Protein AF-A0A7U9NHX7-F1 (afdb_monomer_lite)

Foldseek 3Di:
DAEEEEEDQDDVVLVVVVVCCVVPPDDPVYDYHYDHDHLVVLLVDDCPDDGPYYDYDDSSVVSVVVD

Sequence (67 aa):
MLKVLLVVPYPKLEETAKRIYSKHFERRDIHMDIRVIQAEEIEKMLWNETYDLIIGRGHTATLLLKE

Structure (mmCIF, N/CA/C/O backbone):
data_AF-A0A7U9NHX7-F1
#
_entry.id   AF-A0A7U9NHX7-F1
#
loop_
_atom_site.group_PDB
_atom_site.id
_atom_site.type_symbol
_atom_site.label_atom_id
_atom_site.label_alt_id
_atom_site.label_comp_id
_atom_site.label_asym_id
_atom_site.label_entity_id
_atom_site.label_seq_id
_atom_site.pdbx_PDB_ins_code
_atom_site.Cartn_x
_atom_site.Cartn_y
_atom_site.Cartn_z
_atom_site.occupancy
_atom_site.B_iso_or_equiv
_atom_site.auth_seq_id
_atom_site.auth_comp_id
_atom_site.auth_asym_id
_atom_site.auth_atom_id
_atom_site.pdbx_PDB_model_num
ATOM 1 N N . MET A 1 1 ? -13.210 -8.762 8.151 1.00 85.00 1 MET A N 1
ATOM 2 C CA . MET A 1 1 ? -12.301 -7.609 8.294 1.00 85.00 1 MET A CA 1
ATOM 3 C C . MET A 1 1 ? -11.611 -7.461 6.958 1.00 85.00 1 MET A C 1
ATOM 5 O O . MET A 1 1 ? -10.914 -8.392 6.582 1.00 85.00 1 MET A O 1
ATOM 9 N N . LEU A 1 2 ? -11.900 -6.383 6.233 1.00 87.19 2 LEU A N 1
ATOM 10 C CA . LEU A 1 2 ? -11.381 -6.134 4.890 1.00 87.19 2 LEU A CA 1
ATOM 11 C C . LEU A 1 2 ? -9.877 -5.859 4.976 1.00 87.19 2 LEU A C 1
ATOM 13 O O . LEU A 1 2 ? -9.486 -4.870 5.595 1.00 87.19 2 LEU A O 1
ATOM 17 N N . LYS A 1 3 ? -9.047 -6.715 4.385 1.00 90.75 3 LYS A N 1
ATOM 18 C CA . LYS A 1 3 ? -7.595 -6.535 4.311 1.00 90.75 3 LYS A CA 1
ATOM 19 C C . LYS A 1 3 ? -7.231 -5.800 3.030 1.00 90.75 3 LYS A C 1
ATOM 21 O O . LYS A 1 3 ? -7.389 -6.336 1.936 1.00 90.75 3 LYS A O 1
ATOM 26 N N . VAL A 1 4 ? -6.719 -4.586 3.172 1.00 91.25 4 VAL A N 1
ATOM 27 C CA . VAL A 1 4 ? -6.328 -3.726 2.052 1.00 91.25 4 VAL A CA 1
ATOM 28 C C . VAL A 1 4 ? -4.823 -3.519 2.084 1.00 91.25 4 VAL A C 1
ATOM 30 O O . VAL A 1 4 ? -4.288 -3.176 3.135 1.00 91.25 4 VAL A O 1
ATOM 33 N N . LEU A 1 5 ? -4.148 -3.667 0.946 1.00 91.38 5 LEU A N 1
ATOM 34 C CA . LEU A 1 5 ? -2.762 -3.234 0.788 1.00 91.38 5 LEU A CA 1
ATOM 35 C C . LEU A 1 5 ? -2.695 -1.964 -0.057 1.00 91.38 5 LEU A C 1
ATOM 37 O O . LEU A 1 5 ? -3.081 -1.964 -1.222 1.00 91.38 5 LEU A O 1
ATOM 41 N N . LEU A 1 6 ? -2.132 -0.897 0.501 1.00 91.56 6 LEU A N 1
ATOM 42 C CA . LEU A 1 6 ? -1.739 0.293 -0.241 1.00 91.56 6 LEU A CA 1
ATOM 43 C C . LEU A 1 6 ? -0.243 0.236 -0.558 1.00 91.56 6 LEU A C 1
ATOM 45 O O . LEU A 1 6 ? 0.602 0.350 0.334 1.00 91.56 6 LEU A O 1
ATOM 49 N N . VAL A 1 7 ? 0.073 0.114 -1.845 1.00 90.62 7 VAL A N 1
ATOM 50 C CA . VAL A 1 7 ? 1.443 0.116 -2.354 1.00 90.62 7 VAL A CA 1
ATOM 51 C C . VAL A 1 7 ? 1.860 1.537 -2.709 1.00 90.62 7 VAL A C 1
ATOM 53 O O . VAL A 1 7 ? 1.236 2.202 -3.544 1.00 90.62 7 VAL A O 1
ATOM 56 N N . VAL A 1 8 ? 2.940 2.007 -2.089 1.00 88.06 8 VAL A N 1
ATOM 57 C CA . VAL A 1 8 ? 3.503 3.338 -2.335 1.00 88.06 8 VAL A CA 1
ATOM 58 C C . VAL A 1 8 ? 4.941 3.249 -2.861 1.00 88.06 8 VAL A C 1
ATOM 60 O O . VAL A 1 8 ? 5.697 2.388 -2.430 1.00 88.06 8 VAL A O 1
ATOM 63 N N . PRO A 1 9 ? 5.368 4.146 -3.767 1.00 83.12 9 PRO A N 1
ATOM 64 C CA . PRO A 1 9 ? 6.685 4.040 -4.398 1.00 83.12 9 PRO A CA 1
ATOM 65 C C . PRO A 1 9 ? 7.844 4.611 -3.562 1.00 83.12 9 PRO A C 1
ATOM 67 O O . PRO A 1 9 ? 8.996 4.444 -3.947 1.00 83.12 9 PRO A O 1
ATOM 70 N N . TYR A 1 10 ? 7.584 5.329 -2.458 1.00 85.88 10 TYR A N 1
ATOM 71 C CA . TYR A 1 10 ? 8.648 5.901 -1.619 1.00 85.88 10 TYR A CA 1
ATOM 72 C C . TYR A 1 10 ? 8.213 6.183 -0.164 1.00 85.88 10 TYR A C 1
ATOM 74 O O . TYR A 1 10 ? 7.036 6.480 0.079 1.00 85.88 10 TYR A O 1
ATOM 82 N N . PRO A 1 11 ? 9.160 6.202 0.802 1.00 88.62 11 PRO A N 1
ATOM 83 C CA . PRO A 1 11 ? 8.865 6.306 2.242 1.00 88.62 11 PRO A CA 1
ATOM 84 C C . PRO A 1 11 ? 8.076 7.551 2.663 1.00 88.62 11 PRO A C 1
ATOM 86 O O . PRO A 1 11 ? 7.188 7.487 3.507 1.00 88.62 11 PRO A O 1
ATOM 89 N N . LYS A 1 12 ? 8.326 8.707 2.038 1.00 91.62 12 LYS A N 1
ATOM 90 C CA . LYS A 1 12 ? 7.599 9.944 2.378 1.00 91.62 12 LYS A CA 1
ATOM 91 C C . LYS A 1 12 ? 6.087 9.835 2.120 1.00 91.62 12 LYS A C 1
ATOM 93 O O . LYS A 1 12 ? 5.284 10.465 2.816 1.00 91.62 12 LYS A O 1
ATOM 98 N N . LEU A 1 13 ? 5.685 9.057 1.109 1.00 88.88 13 LEU A N 1
ATOM 99 C CA . LEU A 1 13 ? 4.269 8.821 0.835 1.00 88.88 13 LEU A CA 1
ATOM 100 C C . LEU A 1 13 ? 3.667 7.834 1.834 1.00 88.88 13 LEU A C 1
ATOM 102 O O . LEU A 1 13 ? 2.532 8.042 2.247 1.00 88.88 13 LEU A O 1
ATOM 106 N N . GLU A 1 14 ? 4.428 6.825 2.261 1.00 93.06 14 GLU A N 1
ATOM 107 C CA . GLU A 1 14 ? 4.021 5.888 3.314 1.00 93.06 14 GLU A CA 1
ATOM 108 C C . GLU A 1 14 ? 3.672 6.630 4.604 1.00 93.06 14 GLU A C 1
ATOM 110 O O . GLU A 1 14 ? 2.582 6.449 5.141 1.00 93.06 14 GLU A O 1
ATOM 115 N N . GLU A 1 15 ? 4.554 7.519 5.065 1.00 94.00 15 GLU A N 1
ATOM 116 C CA . GLU A 1 15 ? 4.326 8.321 6.270 1.00 94.00 15 GLU A CA 1
ATOM 117 C C . GLU A 1 15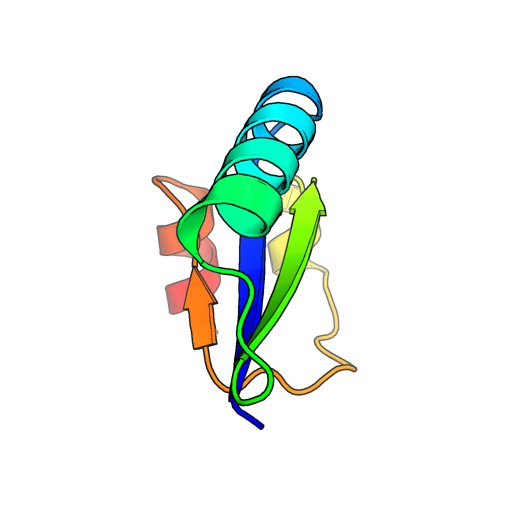 ? 3.045 9.163 6.150 1.00 94.00 15 GLU A C 1
ATOM 119 O O . GLU A 1 15 ? 2.200 9.195 7.049 1.00 94.00 15 GLU A O 1
ATOM 124 N N . THR A 1 16 ? 2.867 9.811 4.996 1.00 93.75 16 THR A N 1
ATOM 125 C CA . THR A 1 16 ? 1.684 10.631 4.715 1.00 93.75 16 THR A CA 1
ATOM 126 C C . THR A 1 16 ? 0.411 9.785 4.705 1.00 93.75 16 THR A C 1
ATOM 128 O O . THR A 1 16 ? -0.588 10.174 5.311 1.00 93.75 16 THR A O 1
ATOM 131 N N . ALA A 1 17 ? 0.445 8.624 4.052 1.00 92.12 17 ALA A N 1
ATOM 132 C CA . ALA A 1 17 ? -0.684 7.712 3.958 1.00 92.12 17 ALA A CA 1
ATOM 133 C C . ALA A 1 17 ? -1.051 7.126 5.328 1.00 92.12 17 ALA A C 1
ATOM 135 O O . ALA A 1 17 ? -2.225 7.156 5.694 1.00 92.12 17 ALA A O 1
ATOM 136 N N . LYS A 1 18 ? -0.063 6.700 6.128 1.00 93.56 18 LYS A N 1
ATOM 137 C CA . LYS A 1 18 ? -0.264 6.228 7.509 1.00 93.56 18 LYS A CA 1
ATOM 138 C C . LYS A 1 18 ? -0.934 7.293 8.373 1.00 93.56 18 LYS A C 1
ATOM 140 O O . LYS A 1 18 ? -1.905 6.991 9.061 1.00 93.56 18 LYS A O 1
ATOM 145 N N . ARG A 1 19 ? -0.480 8.549 8.285 1.00 94.62 19 ARG A N 1
ATOM 146 C CA . ARG A 1 19 ? -1.077 9.674 9.023 1.00 94.62 19 ARG A CA 1
ATOM 147 C C . ARG A 1 19 ? -2.521 9.959 8.608 1.00 94.62 19 ARG A C 1
ATOM 149 O O . ARG A 1 19 ? -3.348 10.283 9.454 1.00 94.62 19 ARG A O 1
ATOM 156 N N . ILE A 1 20 ? -2.828 9.891 7.313 1.00 92.00 20 ILE A N 1
ATOM 157 C CA . ILE A 1 20 ? -4.198 10.091 6.819 1.00 92.00 20 ILE A CA 1
ATOM 158 C C . ILE A 1 20 ? -5.093 8.937 7.270 1.00 92.00 20 ILE A C 1
ATOM 160 O O . ILE A 1 20 ? -6.205 9.182 7.735 1.00 92.00 20 ILE A O 1
ATOM 164 N N . TYR A 1 21 ? -4.603 7.702 7.165 1.00 90.88 21 TYR A N 1
ATOM 165 C CA . TYR A 1 21 ? -5.338 6.513 7.570 1.00 90.88 21 TYR A CA 1
ATOM 166 C C . TYR A 1 21 ? -5.709 6.564 9.054 1.00 90.88 21 TYR A C 1
ATOM 168 O O . TYR A 1 21 ? -6.897 6.538 9.368 1.00 90.88 21 TYR A O 1
ATOM 176 N N . SER A 1 22 ? -4.734 6.757 9.948 1.00 91.44 22 SER A N 1
ATOM 177 C CA . SER A 1 22 ? -4.992 6.820 11.394 1.00 91.44 22 SER A CA 1
ATOM 178 C C . SER A 1 22 ? -5.933 7.962 11.782 1.00 91.44 22 SER A C 1
ATOM 180 O O . SER A 1 22 ? -6.776 7.819 12.660 1.00 91.44 22 SER A O 1
ATOM 182 N N . LYS A 1 23 ? -5.839 9.109 11.100 1.00 93.00 23 LYS A N 1
ATOM 183 C CA . LYS A 1 23 ? -6.651 10.283 11.434 1.00 93.00 23 LYS A CA 1
ATOM 184 C C . LYS A 1 23 ? -8.087 10.220 10.906 1.00 93.00 23 LYS A C 1
ATOM 186 O O . LYS A 1 23 ? -8.973 10.817 11.515 1.00 93.00 23 LYS A O 1
ATOM 191 N N . HIS A 1 24 ? -8.319 9.582 9.760 1.00 89.50 24 HIS A N 1
ATOM 192 C CA . HIS A 1 24 ? -9.583 9.726 9.025 1.00 89.50 24 HIS A CA 1
ATOM 193 C C . HIS A 1 24 ? -10.288 8.409 8.687 1.00 89.50 24 HIS A C 1
ATOM 195 O O . HIS A 1 24 ? -11.501 8.419 8.471 1.00 89.50 24 HIS A O 1
ATOM 201 N N . PHE A 1 25 ? -9.562 7.294 8.616 1.00 83.44 25 PHE A N 1
ATOM 202 C CA . PHE A 1 25 ? -10.065 6.047 8.034 1.00 83.44 25 PHE A CA 1
ATOM 203 C C . PHE A 1 25 ? -9.873 4.815 8.918 1.00 83.44 25 PHE A C 1
ATOM 205 O O . PHE A 1 25 ? -10.378 3.755 8.559 1.00 83.44 25 PHE A O 1
ATOM 212 N N . GLU A 1 26 ? -9.190 4.934 10.057 1.00 83.69 26 GLU A N 1
ATOM 213 C CA . GLU A 1 26 ? -9.021 3.829 10.994 1.00 83.69 26 GLU A CA 1
ATOM 214 C C . GLU A 1 26 ? -10.384 3.379 11.535 1.00 83.69 26 GLU A C 1
ATOM 216 O O . GLU A 1 26 ? -11.096 4.114 12.226 1.00 83.69 26 GLU A O 1
ATOM 221 N N . ARG A 1 27 ? -10.776 2.159 11.162 1.00 84.75 27 ARG A N 1
ATOM 222 C CA . ARG A 1 27 ? -12.043 1.531 11.541 1.00 84.75 27 ARG A CA 1
ATOM 223 C C . ARG A 1 27 ? -11.802 0.059 11.848 1.00 84.75 27 ARG A C 1
ATOM 225 O O . ARG A 1 27 ? -10.914 -0.558 11.277 1.00 84.75 27 ARG A O 1
ATOM 232 N N . ARG A 1 28 ? -12.601 -0.528 12.744 1.00 81.19 28 ARG A N 1
ATOM 233 C CA . ARG A 1 28 ? -12.399 -1.920 13.205 1.00 81.19 28 ARG A CA 1
ATOM 234 C C . ARG A 1 28 ? -12.647 -2.972 12.120 1.00 81.19 28 ARG A C 1
ATOM 236 O O . ARG A 1 28 ? -12.208 -4.108 12.255 1.00 81.19 28 ARG A O 1
ATOM 243 N N . ASP A 1 29 ? -13.400 -2.622 11.088 1.00 88.94 29 ASP A N 1
ATOM 244 C CA . ASP A 1 29 ? -13.799 -3.504 9.997 1.00 88.94 29 ASP A CA 1
ATOM 245 C C . ASP A 1 29 ? -12.797 -3.527 8.836 1.00 88.94 29 ASP A C 1
ATOM 247 O O . ASP A 1 29 ? -12.858 -4.455 8.025 1.00 88.94 29 ASP A O 1
ATOM 251 N N . ILE A 1 30 ? -11.852 -2.580 8.790 1.00 88.56 30 ILE A N 1
ATOM 252 C CA . ILE A 1 30 ? -10.828 -2.450 7.749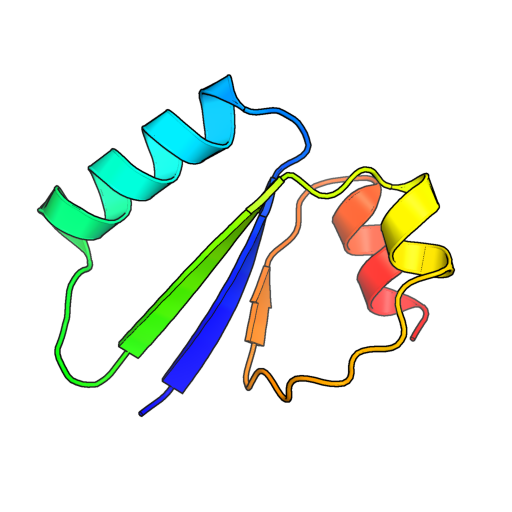 1.00 88.56 30 ILE A CA 1
ATOM 253 C C . ILE A 1 30 ? -9.442 -2.570 8.384 1.00 88.56 30 ILE A C 1
ATOM 255 O O . ILE A 1 30 ? -9.101 -1.859 9.324 1.00 88.56 30 ILE A O 1
ATOM 259 N N . HIS A 1 31 ? -8.622 -3.455 7.835 1.00 90.06 31 HIS A N 1
ATOM 260 C CA . HIS A 1 31 ? -7.208 -3.561 8.146 1.00 90.06 31 HIS A CA 1
ATOM 261 C C . HIS A 1 31 ? -6.408 -3.119 6.923 1.00 90.06 31 HIS A C 1
ATOM 263 O O . HIS A 1 31 ? -6.383 -3.817 5.911 1.00 90.06 31 HIS A O 1
ATOM 269 N N . MET A 1 32 ? -5.798 -1.938 7.005 1.00 90.94 32 MET A N 1
ATOM 270 C CA . MET A 1 32 ? -4.981 -1.382 5.931 1.00 90.94 32 MET A CA 1
ATOM 271 C C . MET A 1 32 ? -3.496 -1.584 6.232 1.00 90.94 32 MET A C 1
ATOM 273 O O . MET A 1 32 ? -2.961 -0.961 7.151 1.00 90.94 32 MET A O 1
ATOM 277 N N . ASP A 1 33 ? -2.828 -2.373 5.399 1.00 91.75 33 ASP A N 1
ATOM 278 C CA . ASP A 1 33 ? -1.376 -2.390 5.299 1.00 91.75 33 ASP A CA 1
ATOM 279 C C . ASP A 1 33 ? -0.921 -1.317 4.313 1.00 91.75 33 ASP A C 1
ATOM 281 O O . ASP A 1 33 ? -1.464 -1.172 3.219 1.00 91.75 33 ASP A O 1
ATOM 285 N N . ILE A 1 34 ? 0.103 -0.557 4.687 1.00 91.38 34 ILE A N 1
ATOM 286 C CA . ILE A 1 34 ? 0.710 0.457 3.822 1.00 91.38 34 ILE A CA 1
ATOM 287 C C . ILE A 1 34 ? 2.183 0.102 3.703 1.00 91.38 34 ILE A C 1
ATOM 289 O O . ILE A 1 34 ? 2.895 0.136 4.708 1.00 91.38 34 ILE A O 1
ATOM 293 N N . ARG A 1 35 ? 2.625 -0.257 2.494 1.00 90.25 35 ARG A N 1
ATOM 294 C CA . ARG A 1 35 ? 3.992 -0.730 2.241 1.00 90.25 35 ARG A CA 1
ATOM 295 C C . ARG A 1 35 ? 4.645 0.052 1.115 1.00 90.25 35 ARG A C 1
ATOM 297 O O . ARG A 1 35 ? 4.023 0.335 0.089 1.00 90.25 35 ARG A O 1
ATOM 304 N N . VAL A 1 36 ? 5.920 0.373 1.312 1.00 89.31 36 VAL A N 1
ATOM 305 C CA . VAL A 1 36 ? 6.778 0.875 0.240 1.00 89.31 36 VAL A CA 1
ATOM 306 C C . VAL A 1 36 ? 7.276 -0.322 -0.553 1.00 89.31 36 VAL A C 1
ATOM 308 O O . VAL A 1 36 ? 8.002 -1.141 -0.000 1.00 89.31 36 VAL A O 1
ATOM 311 N N . ILE A 1 37 ? 6.868 -0.433 -1.815 1.00 86.81 37 ILE A N 1
ATOM 312 C CA . ILE A 1 37 ? 7.300 -1.513 -2.711 1.00 86.81 37 ILE A CA 1
ATOM 313 C C . ILE A 1 37 ? 7.669 -0.873 -4.042 1.00 86.81 37 ILE A C 1
ATOM 315 O O . ILE A 1 37 ? 6.883 -0.099 -4.605 1.00 86.81 37 ILE A O 1
ATOM 319 N N . GLN A 1 38 ? 8.874 -1.158 -4.529 1.00 81.62 38 GLN A N 1
ATOM 320 C CA . GLN A 1 38 ? 9.303 -0.675 -5.839 1.00 81.62 38 GLN A CA 1
ATOM 321 C C . GLN A 1 38 ? 8.627 -1.483 -6.950 1.00 81.62 38 GLN A C 1
ATOM 323 O O . GLN A 1 38 ? 8.229 -2.629 -6.754 1.00 81.62 38 GLN A O 1
ATOM 328 N N . ALA A 1 39 ? 8.476 -0.889 -8.132 1.00 78.06 39 ALA A N 1
ATOM 329 C CA . ALA A 1 39 ? 7.773 -1.525 -9.247 1.00 78.06 39 ALA A CA 1
ATOM 330 C C . ALA A 1 39 ? 8.409 -2.876 -9.632 1.00 78.06 39 ALA A C 1
ATOM 332 O O . ALA A 1 39 ? 7.712 -3.859 -9.858 1.00 78.06 39 ALA A O 1
ATOM 333 N N . GLU A 1 40 ? 9.736 -2.937 -9.603 1.00 78.81 40 GLU A N 1
ATOM 334 C CA . GLU A 1 40 ? 10.557 -4.101 -9.930 1.00 78.81 40 GLU A CA 1
ATOM 335 C C . GLU A 1 40 ? 10.462 -5.221 -8.882 1.00 78.81 40 GLU A C 1
ATOM 337 O O . GLU A 1 40 ? 10.809 -6.371 -9.161 1.00 78.81 40 GLU A O 1
ATOM 342 N N . GLU A 1 41 ? 10.034 -4.888 -7.663 1.00 80.88 41 GLU A N 1
ATOM 343 C CA . GLU A 1 41 ? 9.817 -5.844 -6.576 1.00 80.88 41 GLU A CA 1
ATOM 344 C C . GLU A 1 41 ? 8.424 -6.471 -6.657 1.00 80.88 41 GLU A C 1
ATOM 346 O O . GLU A 1 41 ? 8.267 -7.624 -6.267 1.00 80.88 41 GLU A O 1
ATOM 351 N N . ILE A 1 42 ? 7.436 -5.761 -7.219 1.00 80.00 42 ILE A N 1
ATOM 352 C CA . ILE A 1 42 ? 6.065 -6.266 -7.404 1.00 80.00 42 ILE A CA 1
ATOM 353 C C . ILE A 1 42 ? 6.050 -7.461 -8.351 1.00 80.00 42 ILE A C 1
ATOM 355 O O . ILE A 1 42 ? 5.453 -8.478 -8.027 1.00 80.00 42 ILE A O 1
ATOM 359 N N . GLU A 1 43 ? 6.764 -7.378 -9.477 1.00 75.31 43 GLU A N 1
ATOM 360 C CA . GLU A 1 43 ? 6.861 -8.486 -10.444 1.00 75.31 43 GLU A CA 1
ATOM 361 C C . GLU A 1 43 ? 7.568 -9.728 -9.873 1.00 75.31 43 GLU A C 1
ATOM 363 O O . GLU A 1 43 ? 7.491 -10.813 -10.444 1.00 75.31 43 GLU A O 1
ATOM 368 N N . LYS A 1 44 ? 8.299 -9.574 -8.763 1.00 76.31 44 LYS A N 1
ATOM 369 C CA . LYS A 1 44 ? 9.052 -10.651 -8.102 1.00 76.31 44 LYS A CA 1
ATOM 370 C C . LYS A 1 44 ? 8.408 -11.097 -6.794 1.00 76.31 44 LYS A C 1
ATOM 372 O O . LYS A 1 44 ? 8.911 -12.026 -6.158 1.00 76.31 44 LYS A O 1
ATOM 377 N N . MET A 1 45 ? 7.353 -10.418 -6.354 1.00 72.38 45 MET A N 1
ATOM 378 C CA . MET A 1 45 ? 6.713 -10.700 -5.083 1.00 72.38 45 MET A CA 1
ATOM 379 C C . MET A 1 45 ? 5.836 -11.936 -5.213 1.00 72.38 45 MET A C 1
ATOM 381 O O . MET A 1 45 ? 4.867 -11.964 -5.959 1.00 72.38 45 MET A O 1
ATOM 385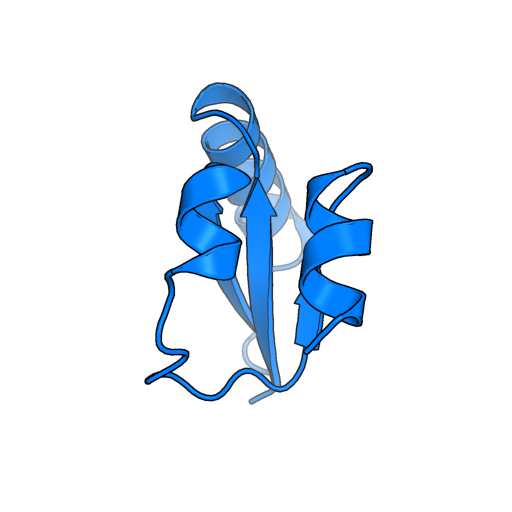 N N . LEU A 1 46 ? 6.148 -12.949 -4.412 1.00 61.97 46 LEU A N 1
ATOM 386 C CA . LEU A 1 46 ? 5.199 -14.013 -4.124 1.00 61.97 46 LEU A CA 1
ATOM 387 C C . LEU A 1 46 ? 4.217 -13.465 -3.087 1.00 61.97 46 LEU A C 1
ATOM 389 O O . LEU A 1 46 ? 4.592 -13.252 -1.929 1.00 61.97 46 LEU A O 1
ATOM 393 N N . TRP A 1 47 ? 2.982 -13.197 -3.510 1.00 69.94 47 TRP A N 1
ATOM 394 C CA . TRP A 1 47 ? 1.874 -12.752 -2.661 1.00 69.94 47 TRP A CA 1
ATOM 395 C C . TRP A 1 47 ? 1.461 -13.850 -1.671 1.00 69.94 47 TRP A C 1
ATOM 397 O O . TRP A 1 47 ? 0.429 -14.499 -1.808 1.00 69.94 47 TRP A O 1
ATOM 407 N N . ASN A 1 48 ? 2.300 -14.091 -0.664 1.00 66.31 48 ASN A N 1
ATOM 408 C CA . ASN A 1 48 ? 2.053 -15.100 0.368 1.00 66.31 48 ASN A CA 1
ATOM 409 C C . ASN A 1 48 ? 0.929 -14.676 1.327 1.00 66.31 48 ASN A C 1
ATOM 411 O O . ASN A 1 48 ? 0.325 -15.513 1.995 1.00 66.31 48 ASN A O 1
ATOM 415 N N . GLU A 1 49 ? 0.662 -13.372 1.410 1.00 71.38 49 GLU A N 1
ATOM 416 C CA . GLU A 1 49 ? -0.433 -12.799 2.184 1.00 71.38 49 GLU A CA 1
ATOM 417 C C . GLU A 1 49 ? -1.613 -12.496 1.259 1.00 71.38 49 GLU A C 1
ATOM 419 O O . GLU A 1 49 ? -1.466 -11.826 0.238 1.00 71.38 49 GLU A O 1
ATOM 424 N N . THR A 1 50 ? -2.800 -12.976 1.631 1.00 81.75 50 THR A N 1
ATOM 425 C CA . THR A 1 50 ? -4.037 -12.698 0.903 1.00 81.75 50 THR A CA 1
ATOM 426 C C . THR A 1 50 ? -4.626 -11.356 1.333 1.00 81.75 50 THR A C 1
ATOM 428 O O . THR A 1 50 ? -4.956 -11.143 2.505 1.00 81.75 50 THR A O 1
ATOM 431 N N . TYR A 1 51 ? -4.770 -10.459 0.359 1.00 88.50 51 TYR A N 1
ATOM 432 C CA . TYR A 1 51 ? -5.463 -9.181 0.492 1.00 88.50 51 TYR A CA 1
ATOM 433 C C . TYR A 1 51 ? -6.773 -9.219 -0.295 1.00 88.50 51 TYR A C 1
ATOM 435 O O . TYR A 1 51 ? -6.820 -9.755 -1.399 1.00 88.50 51 TYR A O 1
ATOM 443 N N . ASP A 1 52 ? -7.827 -8.623 0.261 1.00 90.62 52 ASP A N 1
ATOM 444 C CA . ASP A 1 52 ? -9.119 -8.482 -0.419 1.00 90.62 52 ASP A CA 1
ATOM 445 C C . ASP A 1 52 ? -9.067 -7.381 -1.493 1.00 90.62 52 ASP A C 1
ATOM 447 O O . ASP A 1 52 ? -9.843 -7.387 -2.448 1.00 90.62 52 ASP A O 1
ATOM 451 N N . LEU A 1 53 ? -8.164 -6.407 -1.318 1.00 89.25 53 LEU A N 1
ATOM 452 C CA . LEU A 1 53 ? -7.964 -5.280 -2.225 1.00 89.25 53 LEU A CA 1
ATOM 453 C C . LEU A 1 53 ? -6.504 -4.817 -2.205 1.00 89.25 53 LEU A C 1
ATOM 455 O O . LEU A 1 53 ? -5.930 -4.602 -1.138 1.00 89.25 53 LEU A O 1
ATOM 459 N N . ILE A 1 54 ? -5.942 -4.568 -3.388 1.00 89.50 54 ILE A N 1
ATOM 460 C CA . ILE A 1 54 ? -4.635 -3.925 -3.546 1.00 89.50 54 ILE A CA 1
ATOM 461 C C . ILE A 1 54 ? -4.829 -2.586 -4.262 1.00 89.50 54 ILE A C 1
ATOM 463 O O . ILE A 1 54 ? -5.491 -2.502 -5.295 1.00 89.50 54 ILE A O 1
ATOM 467 N N . ILE A 1 55 ? -4.251 -1.526 -3.704 1.00 89.50 55 ILE A N 1
ATOM 468 C CA . ILE A 1 55 ? -4.296 -0.166 -4.23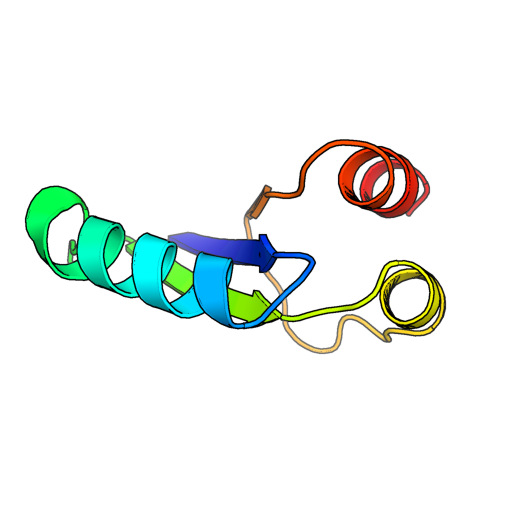4 1.00 89.50 55 ILE A CA 1
ATOM 469 C C . ILE A 1 55 ? -2.877 0.238 -4.627 1.00 89.50 55 ILE A C 1
ATOM 471 O O . ILE A 1 55 ? -1.986 0.325 -3.786 1.00 89.50 55 ILE A O 1
ATOM 475 N N . GLY A 1 56 ? -2.678 0.533 -5.907 1.00 88.81 56 GLY A N 1
ATOM 476 C CA . GLY A 1 56 ? -1.448 1.116 -6.438 1.00 88.81 56 GLY A CA 1
ATOM 477 C C . GLY A 1 56 ? -1.745 2.353 -7.282 1.00 88.81 56 GLY A C 1
ATOM 478 O O . GLY A 1 56 ? -2.901 2.667 -7.569 1.00 88.81 56 GLY A O 1
ATOM 479 N N . ARG A 1 57 ? -0.701 3.063 -7.724 1.00 85.12 57 ARG A N 1
ATOM 480 C CA . ARG A 1 57 ? -0.838 4.215 -8.633 1.00 85.12 57 ARG A CA 1
ATOM 481 C C . ARG A 1 57 ? 0.128 4.117 -9.807 1.00 85.12 57 ARG A C 1
ATOM 483 O O . ARG A 1 57 ? 1.286 3.756 -9.629 1.00 85.12 57 ARG A O 1
ATOM 490 N N . GLY A 1 58 ? -0.323 4.546 -10.987 1.00 86.50 58 GLY A N 1
ATOM 491 C CA . GLY A 1 58 ? 0.531 4.689 -12.166 1.00 86.50 58 GLY A CA 1
ATOM 492 C C . GLY A 1 58 ? 1.129 3.353 -12.592 1.00 86.50 58 GLY A C 1
ATOM 493 O O . GLY A 1 58 ? 0.411 2.360 -12.663 1.00 86.50 58 GLY A O 1
ATOM 494 N N . HIS A 1 59 ? 2.442 3.329 -12.830 1.00 84.56 59 HIS A N 1
ATOM 495 C CA . HIS A 1 59 ? 3.143 2.132 -13.291 1.00 84.56 59 HIS A CA 1
ATOM 496 C C . HIS A 1 59 ? 2.933 0.922 -12.364 1.00 84.56 59 HIS A C 1
ATOM 498 O O . HIS A 1 59 ? 2.593 -0.151 -12.848 1.00 84.56 59 HIS A O 1
ATOM 504 N N . THR A 1 60 ? 2.996 1.117 -11.042 1.00 84.31 60 THR A N 1
ATOM 505 C CA . THR A 1 60 ? 2.690 0.088 -10.034 1.00 84.31 60 THR A CA 1
ATOM 506 C C . THR A 1 60 ? 1.301 -0.526 -10.22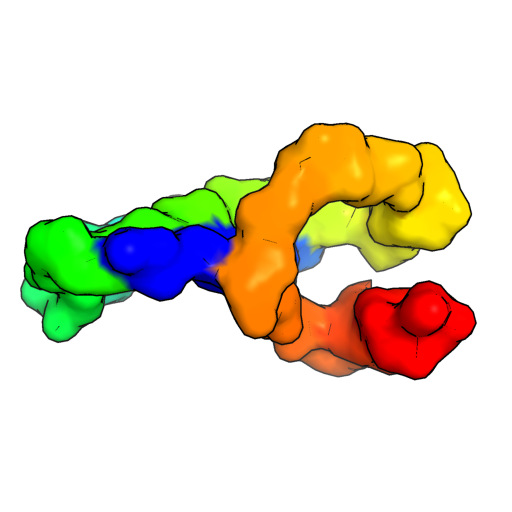9 1.00 84.31 60 THR A C 1
ATOM 508 O O . THR A 1 60 ? 1.165 -1.740 -10.187 1.00 84.31 60 THR A O 1
ATOM 511 N N . ALA A 1 61 ? 0.268 0.284 -10.492 1.00 85.38 61 ALA A N 1
ATOM 512 C CA . ALA A 1 61 ? -1.082 -0.234 -10.732 1.00 85.38 61 ALA A CA 1
ATOM 513 C C . ALA A 1 61 ? -1.157 -1.058 -12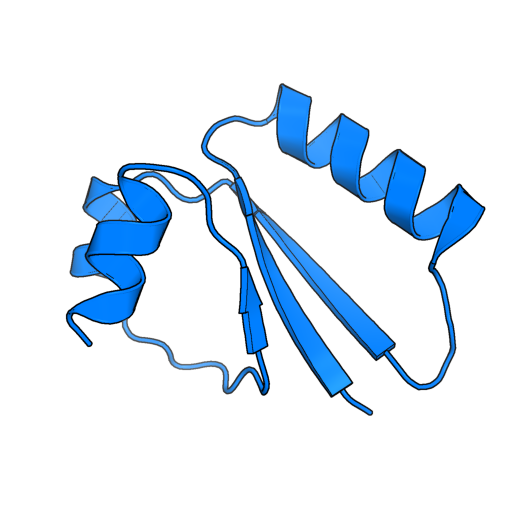.026 1.00 85.38 61 ALA A C 1
ATOM 515 O O . ALA A 1 61 ? -1.819 -2.086 -12.062 1.00 85.38 61 ALA A O 1
ATOM 516 N N . THR A 1 62 ? -0.452 -0.632 -13.079 1.00 85.69 62 THR A N 1
ATOM 517 C CA . THR A 1 62 ? -0.357 -1.404 -14.325 1.00 85.69 62 THR A CA 1
ATOM 518 C C . THR A 1 62 ? 0.307 -2.761 -14.111 1.00 85.69 62 THR A C 1
ATOM 520 O O . THR A 1 62 ? -0.116 -3.726 -14.736 1.00 85.69 62 THR A O 1
ATOM 523 N N . LEU A 1 63 ? 1.327 -2.845 -13.253 1.00 83.62 63 LEU A N 1
ATOM 524 C CA . LEU A 1 63 ? 1.987 -4.111 -12.926 1.00 83.62 63 LEU A CA 1
ATOM 525 C C . LEU A 1 63 ? 1.079 -5.032 -12.107 1.00 83.62 63 LEU A C 1
ATOM 527 O O . LEU A 1 63 ? 0.955 -6.202 -12.439 1.00 83.62 63 LEU A O 1
ATOM 531 N N . LEU A 1 64 ? 0.375 -4.482 -11.115 1.00 80.56 64 LEU A N 1
ATOM 532 C CA . LEU A 1 64 ? -0.570 -5.228 -10.276 1.00 80.56 64 LEU A CA 1
ATOM 533 C C . LEU A 1 64 ? -1.765 -5.813 -11.048 1.00 80.56 64 LEU A C 1
ATOM 535 O O . LEU A 1 64 ? -2.348 -6.784 -10.597 1.00 80.56 64 LEU A O 1
ATOM 539 N N . LEU A 1 65 ? -2.147 -5.221 -12.185 1.00 78.81 65 LEU A N 1
ATOM 540 C CA . LEU A 1 65 ? -3.242 -5.713 -13.036 1.00 78.81 65 LEU A CA 1
ATOM 541 C C . LEU A 1 65 ? -2.826 -6.836 -13.998 1.00 78.81 65 LEU A C 1
ATOM 543 O O . LEU A 1 65 ? -3.683 -7.369 -14.702 1.00 78.81 65 LEU A O 1
ATOM 547 N N . LYS A 1 66 ? -1.524 -7.115 -14.126 1.00 66.94 66 LYS A N 1
ATOM 548 C CA . LYS A 1 66 ? -1.012 -8.169 -15.015 1.00 66.94 66 LYS A CA 1
ATOM 549 C C . LYS A 1 66 ? -0.965 -9.547 -14.350 1.00 66.94 66 LYS A C 1
ATOM 551 O O . LYS A 1 66 ? -0.747 -10.518 -15.072 1.00 66.94 66 LYS A O 1
ATOM 556 N N . GLU A 1 67 ? -1.143 -9.608 -13.032 1.00 55.22 67 GLU A N 1
ATOM 557 C CA . GLU A 1 67 ? -1.355 -10.843 -12.264 1.00 55.22 67 GLU A CA 1
ATOM 558 C C . GLU A 1 67 ? -2.847 -11.179 -12.173 1.00 55.22 67 GLU A C 1
ATOM 560 O O . GLU A 1 67 ? -3.176 -12.382 -12.274 1.00 55.22 67 GLU A O 1
#

pLDDT: mean 85.08, std 8.04, range [55.22, 94.62]

Radius of gyration: 12.04 Å; chains: 1; bounding box: 24×26×28 Å

Secondary structure (DSSP, 8-state):
-EEEEEEESSHHHHHHHHHHIIIII--TTEEEEEEE--HHHHTT----S--SEEE--THHHHHHT--